Protein AF-A0A7J8N5L2-F1 (afdb_monomer_lite)

InterPro domains:
  IPR036638 Helix-loop-helix DNA-binding domain superfamily [G3DSA:4.10.280.10] (3-66)
  IPR036638 Helix-loop-helix DNA-binding domain superfamily [SSF47459] (7-61)
  IPR051358 Transcription factor AMS/ICE1/BHLH6-like [PTHR31945] (1-57)

Secondary structure (DSSP, 8-state):
---HHHHHHHHHHHHHHHHHHTT----SHHHHHHHHHHHHHHHHHHHHHHHHHHHHHHHHHHT-----

Sequence (68 aa):
MVSREHKRAGLHEKLQLLRSITNSHSMKKASIIVDASKYIEELKQKVERLNQDITAAQTSNNRNPLPM

Organism: NCBI:txid34289

Foldseek 3Di:
DDDPVNVVVVVVVVLVVLCVVLVNPDPDSVVSVVSSVVSVVVVVVVVVVVVVVVVVVVVVVVPDPDDD

Radius of gyration: 21.91 Å; chains: 1; bounding box: 33×26×72 Å

pLDDT: mean 88.33, std 11.87, range [53.69, 97.88]

Structure (mmCIF, N/CA/C/O backbone):
data_AF-A0A7J8N5L2-F1
#
_entry.id   AF-A0A7J8N5L2-F1
#
loop_
_atom_site.group_PDB
_atom_site.id
_atom_site.type_symbol
_atom_site.label_atom_id
_atom_site.label_alt_id
_atom_site.label_comp_id
_atom_site.label_asym_id
_atom_site.label_entity_id
_atom_site.label_seq_id
_atom_site.pdbx_PDB_ins_code
_atom_site.Cartn_x
_atom_site.Cartn_y
_atom_site.Cartn_z
_atom_site.occupancy
_atom_site.B_iso_or_equiv
_atom_site.auth_seq_id
_atom_site.auth_comp_id
_atom_site.auth_asym_id
_atom_site.auth_atom_id
_atom_site.pdbx_PDB_model_num
ATOM 1 N N . MET A 1 1 ? 13.442 16.250 -25.568 1.00 70.00 1 MET A N 1
ATOM 2 C CA . MET A 1 1 ? 12.351 15.252 -25.438 1.00 70.00 1 MET A CA 1
ATOM 3 C C . MET A 1 1 ? 12.857 14.077 -24.613 1.00 70.00 1 MET A C 1
ATOM 5 O O . MET A 1 1 ? 13.889 13.525 -24.965 1.00 70.00 1 MET A O 1
ATOM 9 N N . VAL A 1 2 ? 12.185 13.699 -23.520 1.00 71.81 2 VAL A N 1
ATOM 10 C CA . VAL A 1 2 ? 12.567 12.496 -22.750 1.00 71.81 2 VAL A CA 1
ATOM 11 C C . VAL A 1 2 ? 12.256 11.255 -23.584 1.00 71.81 2 VAL A C 1
ATOM 13 O O . VAL A 1 2 ? 11.118 11.076 -24.025 1.00 71.81 2 VAL A O 1
ATOM 16 N N . SER A 1 3 ? 13.264 10.410 -23.808 1.00 86.38 3 SER A N 1
ATOM 17 C CA . SER A 1 3 ? 13.108 9.196 -24.610 1.00 86.38 3 SER A CA 1
ATOM 18 C C . SER A 1 3 ? 12.187 8.179 -23.926 1.00 86.38 3 SER A C 1
ATOM 20 O O . SER A 1 3 ? 12.028 8.155 -22.701 1.00 86.38 3 SER A O 1
ATOM 22 N N . ARG A 1 4 ? 11.566 7.305 -24.723 1.00 87.25 4 ARG A N 1
ATOM 23 C CA . ARG A 1 4 ? 10.688 6.236 -24.223 1.00 87.25 4 ARG A CA 1
ATOM 24 C C . ARG A 1 4 ? 11.411 5.305 -23.241 1.00 87.25 4 ARG A C 1
ATOM 26 O O . ARG A 1 4 ? 10.788 4.843 -22.291 1.00 87.25 4 ARG A O 1
ATOM 33 N N . GLU A 1 5 ? 12.708 5.090 -23.435 1.00 87.56 5 GLU A N 1
ATOM 34 C CA . GLU A 1 5 ? 13.539 4.239 -22.579 1.00 87.56 5 GLU A CA 1
ATOM 35 C C . GLU A 1 5 ? 13.701 4.823 -21.171 1.00 87.56 5 GLU A C 1
ATOM 37 O O . GLU A 1 5 ? 13.494 4.128 -20.179 1.00 87.56 5 GLU A O 1
ATOM 42 N N . HIS A 1 6 ? 13.926 6.136 -21.071 1.00 89.19 6 HIS A N 1
ATOM 43 C CA . HIS A 1 6 ? 14.034 6.820 -19.778 1.00 89.19 6 HIS A CA 1
ATOM 44 C C . HIS A 1 6 ? 12.730 6.724 -18.974 1.00 89.19 6 HIS A C 1
ATOM 46 O O . HIS A 1 6 ? 12.750 6.532 -17.759 1.00 89.19 6 HIS A O 1
ATOM 52 N N . LYS A 1 7 ? 11.572 6.775 -19.649 1.00 90.19 7 LYS A N 1
ATOM 53 C CA . LYS A 1 7 ? 10.270 6.567 -18.991 1.00 90.19 7 LYS A CA 1
ATOM 54 C C . LYS A 1 7 ? 10.117 5.141 -18.447 1.00 90.19 7 LYS A C 1
ATOM 56 O O . LYS A 1 7 ? 9.507 4.957 -17.395 1.00 90.19 7 LYS A O 1
ATOM 61 N N . ARG A 1 8 ? 10.656 4.131 -19.142 1.00 91.06 8 ARG A N 1
ATOM 62 C CA . ARG A 1 8 ? 10.613 2.725 -18.694 1.00 91.06 8 ARG A CA 1
ATOM 63 C C . ARG A 1 8 ? 11.535 2.487 -17.502 1.00 91.06 8 ARG A C 1
ATOM 65 O O . ARG A 1 8 ? 11.108 1.813 -16.567 1.00 91.06 8 ARG A O 1
ATOM 72 N N . ALA A 1 9 ? 12.735 3.065 -17.520 1.00 91.31 9 ALA A N 1
ATOM 73 C CA . ALA A 1 9 ? 13.678 3.008 -16.406 1.00 91.31 9 ALA A CA 1
ATOM 74 C C . ALA A 1 9 ? 13.078 3.634 -15.136 1.00 91.31 9 ALA A C 1
ATOM 76 O O . ALA A 1 9 ? 12.953 2.952 -14.121 1.00 91.31 9 ALA A O 1
ATOM 77 N N . GLY A 1 10 ? 12.553 4.862 -15.230 1.00 94.06 10 GLY A N 1
ATOM 78 C CA . GLY A 1 10 ? 11.933 5.531 -14.082 1.00 94.06 10 GLY A CA 1
ATOM 79 C C . GLY A 1 10 ? 10.702 4.797 -13.530 1.00 94.06 10 GLY A C 1
ATOM 80 O O . GLY A 1 10 ? 10.460 4.792 -12.325 1.00 94.06 10 GLY A O 1
ATOM 81 N N . LEU A 1 11 ? 9.920 4.123 -14.383 1.00 93.38 11 LEU A N 1
ATO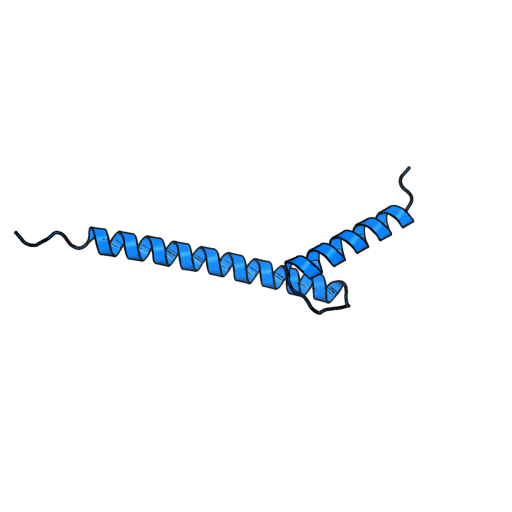M 82 C CA . LEU A 1 11 ? 8.825 3.265 -13.915 1.00 93.38 11 LEU A CA 1
ATOM 83 C C . LEU A 1 11 ? 9.344 2.034 -13.159 1.00 93.38 11 LEU A C 1
ATOM 85 O O . LEU A 1 11 ? 8.736 1.615 -12.175 1.00 93.38 11 LEU A O 1
ATOM 89 N N . HIS A 1 12 ? 10.439 1.432 -13.624 1.00 93.81 12 HIS A N 1
ATOM 90 C CA . HIS A 1 12 ? 11.035 0.279 -12.960 1.00 93.81 12 HIS A CA 1
ATOM 91 C C . HIS A 1 12 ? 11.552 0.644 -11.567 1.00 93.81 12 HIS A C 1
ATOM 93 O O . HIS A 1 12 ? 11.230 -0.055 -10.612 1.00 93.81 12 HIS A O 1
ATOM 99 N N . GLU A 1 13 ? 12.257 1.767 -11.437 1.00 94.94 13 GLU A N 1
ATOM 100 C CA . GLU A 1 13 ? 12.736 2.286 -10.150 1.00 94.94 13 GLU A CA 1
ATOM 101 C C . GLU A 1 13 ? 11.585 2.513 -9.167 1.00 94.94 13 GLU A C 1
ATOM 103 O O . GLU A 1 13 ? 11.621 2.021 -8.039 1.00 94.94 13 GLU A O 1
ATOM 108 N N . LYS A 1 14 ? 10.508 3.171 -9.616 1.00 95.44 14 LYS A N 1
ATOM 109 C CA . LYS A 1 14 ? 9.311 3.390 -8.790 1.00 95.44 14 LYS A CA 1
ATOM 110 C C . LYS A 1 14 ? 8.671 2.083 -8.326 1.00 95.44 14 LYS A C 1
ATOM 112 O O . LYS A 1 14 ? 8.219 2.003 -7.189 1.00 95.44 14 LYS A O 1
ATOM 117 N N . LEU A 1 15 ? 8.646 1.055 -9.175 1.00 94.69 15 LEU A N 1
ATOM 118 C CA . LEU A 1 15 ? 8.126 -0.262 -8.799 1.00 94.69 15 LEU A CA 1
ATOM 119 C C . LEU A 1 15 ? 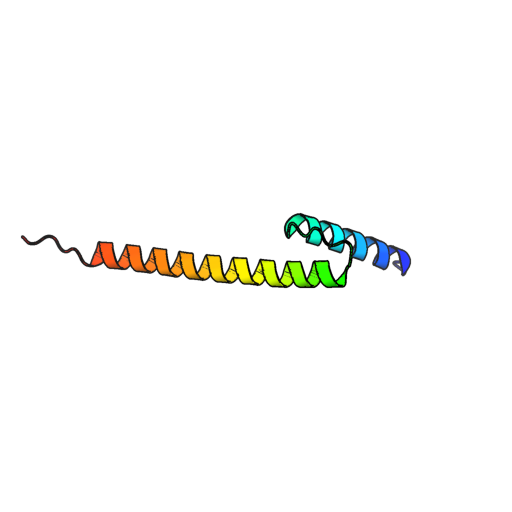9.023 -0.987 -7.789 1.00 94.69 15 LEU A C 1
ATOM 121 O O . LEU A 1 15 ? 8.497 -1.648 -6.898 1.00 94.69 15 LEU A O 1
ATOM 125 N N . GLN A 1 16 ? 10.349 -0.865 -7.897 1.00 94.31 16 GLN A N 1
ATOM 126 C CA . GLN A 1 16 ? 11.271 -1.439 -6.909 1.00 94.31 16 GLN A CA 1
ATOM 127 C C . GLN A 1 16 ? 11.129 -0.746 -5.551 1.00 94.31 16 GLN A C 1
ATOM 129 O O . GLN A 1 16 ? 11.085 -1.416 -4.520 1.00 94.31 16 GLN A O 1
ATOM 134 N N . LEU A 1 17 ? 10.989 0.583 -5.553 1.00 95.81 17 LEU A N 1
ATOM 135 C CA . LEU A 1 17 ? 10.722 1.348 -4.340 1.00 95.81 17 LEU A CA 1
ATOM 136 C C . LEU A 1 17 ? 9.398 0.922 -3.700 1.00 95.81 17 LEU A C 1
ATOM 138 O O . LEU A 1 17 ? 9.364 0.640 -2.505 1.00 95.81 17 LEU A O 1
ATOM 142 N N . LEU A 1 18 ? 8.331 0.815 -4.499 1.00 95.62 18 LEU A N 1
ATOM 143 C CA . LEU A 1 18 ? 7.031 0.347 -4.023 1.00 95.62 18 LEU A CA 1
ATOM 144 C C . LEU A 1 18 ? 7.144 -1.040 -3.382 1.00 95.62 18 LEU A C 1
ATOM 146 O O . LEU A 1 18 ? 6.685 -1.214 -2.261 1.00 95.62 18 LEU A O 1
ATOM 150 N N . ARG A 1 19 ? 7.826 -1.985 -4.045 1.00 94.62 19 ARG A N 1
ATOM 151 C CA . ARG A 1 19 ? 8.061 -3.340 -3.523 1.00 94.62 19 ARG A CA 1
ATOM 152 C C . ARG A 1 19 ? 8.752 -3.325 -2.158 1.00 94.62 19 ARG A C 1
ATOM 154 O O . ARG A 1 19 ? 8.355 -4.078 -1.274 1.00 94.62 19 ARG A O 1
ATOM 161 N N . SER A 1 20 ? 9.781 -2.489 -2.011 1.00 94.94 20 SER A N 1
ATOM 162 C CA . SER A 1 20 ? 10.540 -2.343 -0.765 1.00 94.94 20 SER A CA 1
ATOM 163 C C . SER A 1 20 ? 9.656 -1.819 0.368 1.00 94.94 20 SER A C 1
ATOM 165 O O . SER A 1 20 ? 9.587 -2.424 1.433 1.00 94.94 20 SER A O 1
ATOM 167 N N . ILE A 1 21 ? 8.901 -0.746 0.113 1.00 94.69 21 ILE A N 1
ATOM 168 C CA . ILE A 1 21 ? 8.024 -0.118 1.114 1.00 94.69 21 ILE A CA 1
ATOM 169 C C . ILE A 1 21 ? 6.903 -1.066 1.551 1.00 94.69 21 ILE A C 1
ATOM 171 O O . ILE A 1 21 ? 6.537 -1.095 2.723 1.00 94.69 21 ILE A O 1
ATOM 175 N N . THR A 1 22 ? 6.353 -1.844 0.620 1.00 94.25 22 THR A N 1
ATOM 176 C CA . THR A 1 22 ? 5.238 -2.758 0.897 1.00 94.25 22 THR A CA 1
ATOM 177 C C . THR A 1 22 ? 5.708 -4.137 1.360 1.00 94.25 22 THR A C 1
ATOM 179 O O . THR A 1 22 ? 4.882 -5.038 1.467 1.00 94.25 22 THR A O 1
ATOM 182 N N . ASN A 1 23 ? 7.016 -4.333 1.589 1.00 89.88 23 ASN A N 1
ATOM 183 C CA . ASN A 1 23 ? 7.639 -5.616 1.947 1.00 89.88 23 ASN A CA 1
ATOM 184 C C . ASN A 1 23 ? 7.195 -6.788 1.048 1.00 89.88 23 ASN A C 1
ATOM 186 O O . ASN A 1 23 ? 7.051 -7.930 1.492 1.00 89.88 23 ASN A O 1
ATOM 190 N N . SER A 1 24 ? 6.953 -6.508 -0.235 1.00 88.44 24 SER A N 1
ATOM 191 C CA . SER A 1 24 ? 6.520 -7.527 -1.187 1.00 88.44 24 SER A CA 1
ATOM 192 C C . SER A 1 24 ? 7.724 -8.342 -1.660 1.00 88.44 24 SER A C 1
ATOM 194 O O . SER A 1 24 ? 8.742 -7.805 -2.095 1.00 88.44 24 SER A O 1
ATOM 196 N N . HIS A 1 25 ? 7.595 -9.665 -1.631 1.00 90.75 25 HIS A N 1
ATOM 197 C CA . HIS A 1 25 ? 8.601 -10.585 -2.176 1.00 90.75 25 HIS A CA 1
ATOM 198 C C . HIS A 1 25 ? 8.347 -10.905 -3.657 1.00 90.75 25 HIS A C 1
ATOM 200 O O . HIS A 1 25 ? 9.041 -11.723 -4.262 1.00 90.75 25 HIS A O 1
ATOM 206 N N . SER A 1 26 ? 7.341 -10.272 -4.265 1.00 88.25 26 SER A N 1
ATOM 207 C CA . SER A 1 26 ? 6.966 -10.547 -5.641 1.00 88.25 26 SER A CA 1
ATOM 208 C C . SER A 1 26 ? 7.980 -9.992 -6.641 1.00 88.25 26 SER A C 1
ATOM 210 O O . SER A 1 26 ? 8.356 -8.820 -6.613 1.00 88.25 26 SER A O 1
ATOM 212 N N . MET A 1 27 ? 8.336 -10.815 -7.628 1.00 84.25 27 MET A N 1
ATOM 213 C CA . MET A 1 27 ? 9.121 -10.381 -8.789 1.00 84.25 27 MET A CA 1
ATOM 214 C C . MET A 1 27 ? 8.250 -9.889 -9.958 1.00 84.25 27 MET A C 1
ATOM 216 O O . MET A 1 27 ? 8.748 -9.245 -10.883 1.00 84.25 27 MET A O 1
ATOM 220 N N . LYS A 1 28 ? 6.938 -10.166 -9.938 1.00 93.38 28 LYS A N 1
ATOM 221 C CA . LYS A 1 28 ? 5.999 -9.756 -10.993 1.00 93.38 28 LYS A CA 1
ATOM 222 C C . LYS A 1 28 ? 5.431 -8.371 -10.692 1.00 93.38 28 LYS A C 1
ATOM 224 O O . LYS A 1 28 ? 4.883 -8.148 -9.616 1.00 93.38 28 LYS A O 1
ATOM 229 N N . LYS A 1 29 ? 5.471 -7.469 -11.681 1.00 92.88 29 LYS A N 1
ATOM 230 C CA . LYS A 1 29 ? 4.977 -6.081 -11.555 1.00 92.88 29 LYS A CA 1
ATOM 231 C C . LYS A 1 29 ? 3.517 -5.999 -11.102 1.00 92.88 29 LYS A C 1
ATOM 233 O O . LYS A 1 29 ? 3.208 -5.217 -10.216 1.00 92.88 29 LYS A O 1
ATOM 238 N N . ALA A 1 30 ? 2.641 -6.818 -11.687 1.00 94.25 30 ALA A N 1
ATOM 239 C CA . ALA A 1 30 ? 1.224 -6.845 -11.321 1.00 94.25 30 ALA A CA 1
ATOM 240 C C . ALA A 1 30 ? 1.026 -7.261 -9.857 1.00 94.25 30 ALA A C 1
ATOM 242 O O . ALA A 1 30 ? 0.310 -6.599 -9.119 1.00 94.25 30 ALA A O 1
ATOM 243 N N . SER A 1 31 ? 1.728 -8.304 -9.419 1.00 95.31 31 SER A N 1
ATOM 244 C CA . SER A 1 31 ? 1.674 -8.776 -8.037 1.00 95.31 31 SER A CA 1
ATOM 245 C C . SER A 1 31 ? 2.251 -7.755 -7.044 1.00 95.31 31 SER A C 1
ATOM 247 O O . SER A 1 31 ? 1.656 -7.570 -5.996 1.00 95.31 31 SER A O 1
ATOM 249 N N . ILE A 1 32 ? 3.314 -7.009 -7.393 1.00 95.00 32 ILE A N 1
ATOM 250 C CA . ILE A 1 32 ? 3.806 -5.884 -6.562 1.00 95.00 32 ILE A CA 1
ATOM 251 C C . ILE A 1 32 ? 2.699 -4.840 -6.349 1.00 95.00 32 ILE A C 1
ATOM 253 O O . ILE A 1 32 ? 2.537 -4.326 -5.248 1.00 95.00 32 ILE A O 1
ATOM 257 N N . ILE A 1 33 ? 1.929 -4.527 -7.396 1.00 95.50 33 ILE A N 1
ATOM 258 C CA . ILE A 1 33 ? 0.825 -3.561 -7.308 1.00 95.50 33 ILE A CA 1
ATOM 259 C C . ILE A 1 33 ? -0.308 -4.108 -6.432 1.00 95.50 33 ILE A C 1
ATOM 261 O O . ILE A 1 33 ? -0.821 -3.374 -5.597 1.00 95.50 33 ILE A O 1
ATOM 265 N N . VAL A 1 34 ? -0.673 -5.383 -6.588 1.00 96.38 34 VAL A N 1
ATOM 266 C CA . VAL A 1 34 ? -1.708 -6.028 -5.761 1.00 96.38 34 VAL A CA 1
ATOM 267 C C . VAL A 1 34 ? -1.306 -6.041 -4.285 1.00 96.38 34 VAL A C 1
ATOM 269 O O . VAL A 1 34 ? -2.101 -5.637 -3.437 1.00 96.38 34 VAL A O 1
ATOM 272 N N . ASP A 1 35 ? -0.067 -6.429 -3.982 1.00 95.81 35 ASP A N 1
ATOM 273 C CA . ASP A 1 35 ? 0.460 -6.426 -2.616 1.00 95.81 35 ASP A CA 1
ATOM 274 C C . ASP A 1 35 ? 0.448 -5.009 -2.029 1.00 95.81 35 ASP A C 1
ATOM 276 O O . ASP A 1 35 ? 0.049 -4.808 -0.883 1.00 95.81 35 ASP A O 1
ATOM 280 N N . ALA A 1 36 ? 0.811 -4.003 -2.831 1.00 96.56 36 ALA A N 1
ATOM 281 C CA . ALA A 1 36 ? 0.746 -2.606 -2.424 1.00 96.56 36 ALA A CA 1
ATOM 282 C C . ALA A 1 36 ? -0.686 -2.141 -2.128 1.00 96.56 36 ALA A C 1
ATOM 284 O O . ALA A 1 36 ? -0.917 -1.457 -1.131 1.00 96.56 36 ALA A O 1
ATOM 285 N N . SER A 1 37 ? -1.654 -2.510 -2.971 1.00 96.81 37 SER A N 1
ATOM 286 C CA . SER A 1 37 ? -3.067 -2.193 -2.750 1.00 96.81 37 SER A CA 1
ATOM 287 C C . SER A 1 37 ? -3.579 -2.807 -1.449 1.00 96.81 37 SER A C 1
ATOM 289 O O . SER A 1 37 ? -4.221 -2.108 -0.666 1.00 96.81 37 SER A O 1
ATOM 291 N N . LYS A 1 38 ? -3.227 -4.068 -1.183 1.00 96.38 38 LYS A N 1
ATOM 292 C CA . LYS A 1 38 ? -3.574 -4.755 0.064 1.00 96.38 38 LYS A CA 1
ATOM 293 C C . LYS A 1 38 ? -2.928 -4.090 1.281 1.00 96.38 38 LYS A C 1
ATOM 295 O O . LYS A 1 38 ? -3.603 -3.832 2.270 1.00 96.38 38 LYS A O 1
ATOM 300 N N . TYR A 1 39 ? -1.648 -3.737 1.193 1.00 97.12 39 TYR A N 1
ATOM 301 C CA . TYR A 1 39 ? -0.940 -3.056 2.278 1.00 97.12 39 TYR A CA 1
ATOM 302 C C . TYR A 1 39 ? -1.591 -1.714 2.650 1.00 97.12 39 TYR A C 1
ATOM 304 O O . TYR A 1 39 ? -1.746 -1.389 3.826 1.00 97.12 39 TYR A O 1
ATOM 312 N N . ILE A 1 40 ? -2.035 -0.939 1.654 1.00 97.06 40 ILE A N 1
ATOM 313 C CA . ILE A 1 40 ? -2.766 0.315 1.891 1.00 97.06 40 ILE A CA 1
ATOM 314 C C . ILE A 1 40 ? -4.095 0.054 2.614 1.00 97.06 40 ILE A C 1
ATOM 316 O O . ILE A 1 40 ? -4.462 0.817 3.508 1.00 97.06 40 ILE A O 1
ATOM 320 N N . GLU A 1 41 ? -4.824 -0.995 2.236 1.00 97.56 41 GLU A N 1
ATOM 321 C CA . GLU A 1 41 ? -6.077 -1.379 2.892 1.00 97.56 41 GLU A CA 1
ATOM 322 C C . GLU A 1 41 ? -5.854 -1.773 4.359 1.00 97.56 41 GLU A C 1
ATOM 324 O O . GLU A 1 41 ? -6.533 -1.254 5.246 1.00 97.56 41 GLU A O 1
ATOM 329 N N . GLU A 1 42 ? -4.845 -2.601 4.633 1.00 96.62 42 GLU A N 1
ATOM 330 C CA . GLU A 1 42 ? -4.471 -3.008 5.992 1.00 96.62 42 GLU A CA 1
ATOM 331 C C . GLU A 1 42 ? -4.107 -1.802 6.870 1.00 96.62 42 GLU A C 1
ATOM 333 O O . GLU A 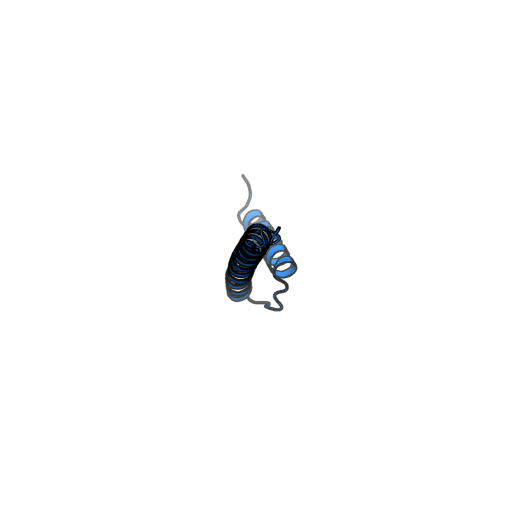1 42 ? -4.534 -1.709 8.026 1.00 96.62 42 GLU A O 1
ATOM 338 N N . LEU A 1 43 ? -3.364 -0.836 6.318 1.00 97.19 43 LEU A N 1
ATOM 339 C CA . LEU A 1 43 ? -3.029 0.403 7.018 1.00 97.19 43 LEU A CA 1
ATOM 340 C C . LEU A 1 43 ? -4.270 1.240 7.331 1.00 97.19 43 LEU A C 1
ATOM 342 O O . LEU A 1 43 ? -4.404 1.719 8.457 1.00 97.19 43 LEU A O 1
ATOM 346 N N . LYS A 1 44 ? -5.192 1.391 6.375 1.00 97.62 44 LYS A N 1
ATOM 347 C CA . LYS A 1 44 ? -6.450 2.121 6.596 1.00 97.62 44 LYS A CA 1
ATOM 348 C C . LYS A 1 44 ? -7.271 1.489 7.717 1.00 97.62 44 LYS A C 1
ATOM 350 O O . LYS A 1 44 ? -7.663 2.190 8.646 1.00 97.62 44 LYS A O 1
ATOM 355 N N . GLN A 1 45 ? -7.448 0.169 7.683 1.00 97.88 45 GLN A N 1
ATOM 356 C CA . GLN A 1 45 ? -8.166 -0.567 8.728 1.00 97.88 45 GLN A CA 1
ATOM 357 C C . GLN A 1 45 ? -7.479 -0.462 10.095 1.00 97.88 45 GLN A C 1
ATOM 359 O O . GLN A 1 45 ? -8.139 -0.437 11.134 1.00 97.88 45 GLN A O 1
ATOM 364 N N . LYS A 1 46 ? -6.142 -0.421 10.133 1.00 97.12 46 LYS A N 1
ATOM 365 C CA . LYS A 1 46 ? -5.398 -0.237 11.384 1.00 97.12 46 LYS A CA 1
ATOM 366 C C . LYS A 1 46 ? -5.617 1.158 11.971 1.00 97.12 46 LYS A C 1
ATOM 368 O O . LYS A 1 46 ? -5.829 1.263 13.174 1.00 97.12 46 LYS A O 1
ATOM 373 N N . VAL A 1 47 ? -5.597 2.204 11.144 1.00 97.50 47 VAL A N 1
ATOM 374 C CA . VAL A 1 47 ? -5.873 3.581 11.590 1.00 97.50 47 VAL A CA 1
ATOM 375 C C . VAL A 1 47 ? -7.300 3.710 12.114 1.00 97.50 47 VAL A C 1
ATOM 377 O O . VAL A 1 47 ? -7.502 4.293 13.174 1.00 97.50 47 VAL A O 1
ATOM 380 N N . GLU A 1 48 ?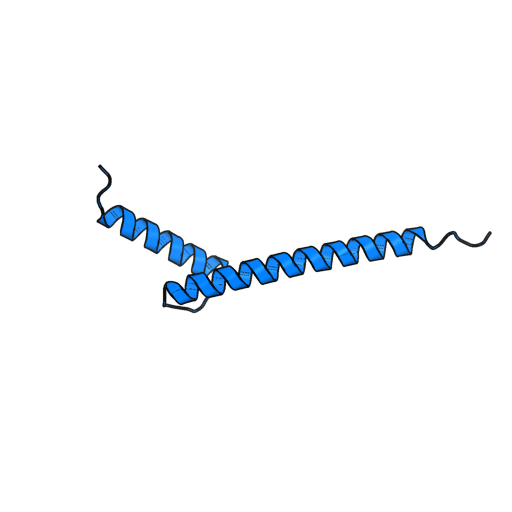 -8.278 3.131 11.417 1.00 97.19 48 GLU A N 1
ATOM 381 C CA . GLU A 1 48 ? -9.678 3.169 11.843 1.00 97.19 48 GLU A CA 1
ATOM 382 C C . GLU A 1 48 ? -9.884 2.503 13.208 1.00 97.19 48 GLU A C 1
ATOM 384 O O . GLU A 1 48 ? -10.459 3.121 14.105 1.00 97.19 48 GLU A O 1
ATOM 389 N N . ARG A 1 49 ? -9.345 1.292 13.401 1.00 96.19 49 ARG A N 1
ATOM 390 C CA . ARG A 1 49 ? -9.407 0.589 14.692 1.00 96.19 49 ARG A CA 1
ATOM 391 C C . ARG A 1 49 ? -8.753 1.383 15.816 1.00 96.19 49 ARG A C 1
ATOM 393 O O . ARG A 1 49 ? -9.363 1.572 16.859 1.00 96.19 49 ARG A O 1
ATOM 400 N N . LEU A 1 50 ? -7.552 1.917 15.585 1.00 96.44 50 LEU A N 1
ATOM 401 C CA . LEU A 1 50 ? -6.868 2.741 16.585 1.00 96.44 50 LEU A CA 1
ATOM 402 C C . LEU A 1 50 ? -7.683 3.986 16.954 1.00 96.44 50 LEU A C 1
ATOM 404 O O . LEU A 1 50 ? -7.742 4.357 18.121 1.00 96.44 50 LEU A O 1
ATOM 408 N N . ASN A 1 51 ? -8.338 4.620 15.983 1.00 95.69 51 ASN A N 1
ATOM 409 C CA . ASN A 1 51 ? -9.180 5.782 16.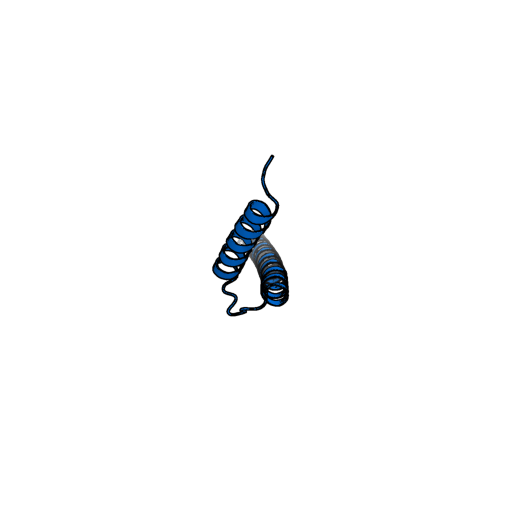245 1.00 95.69 51 ASN A CA 1
ATOM 410 C C . ASN A 1 51 ? -10.436 5.420 17.064 1.00 95.69 51 ASN A C 1
ATOM 412 O O . ASN A 1 51 ? -10.835 6.177 17.953 1.00 95.69 51 ASN A O 1
ATOM 416 N N . GLN A 1 52 ? -11.036 4.254 16.804 1.00 94.06 52 GLN A N 1
ATOM 417 C CA . GLN A 1 52 ? -12.147 3.722 17.600 1.00 94.06 52 GLN A CA 1
ATOM 418 C C . GLN A 1 52 ? -11.708 3.411 19.036 1.00 94.06 52 GLN A C 1
ATOM 420 O O . GLN A 1 52 ? -12.388 3.830 19.970 1.00 94.06 52 GLN A O 1
ATOM 425 N N . ASP A 1 53 ? -10.554 2.766 19.220 1.00 93.25 53 ASP A N 1
ATOM 426 C CA . ASP A 1 53 ? -10.001 2.438 20.540 1.00 93.25 53 ASP A CA 1
ATOM 427 C C . ASP A 1 53 ? -9.692 3.701 21.358 1.00 93.25 53 ASP A C 1
ATOM 429 O O . ASP A 1 53 ? -10.038 3.780 22.538 1.00 93.25 53 ASP A O 1
ATOM 433 N N . ILE A 1 54 ? -9.101 4.727 20.730 1.00 93.19 54 ILE A N 1
ATOM 434 C CA . ILE A 1 54 ? -8.857 6.032 21.366 1.00 93.19 54 ILE A CA 1
ATOM 435 C C . ILE A 1 54 ? -10.179 6.669 21.805 1.00 93.19 54 ILE A C 1
ATOM 437 O O . ILE A 1 54 ? -10.299 7.124 22.943 1.00 93.19 54 ILE A O 1
ATOM 441 N N . THR A 1 55 ? -11.187 6.668 20.930 1.00 90.75 55 THR A N 1
ATOM 442 C CA . THR A 1 55 ? -12.515 7.214 21.246 1.00 90.75 55 THR A CA 1
ATOM 443 C C . THR A 1 55 ? -13.166 6.445 22.399 1.00 90.75 55 THR A C 1
ATOM 445 O O . THR A 1 55 ? -13.685 7.048 23.339 1.00 90.75 55 THR A O 1
ATOM 448 N N . ALA A 1 56 ? -13.097 5.112 22.379 1.00 88.69 56 ALA A N 1
ATOM 449 C CA . ALA A 1 56 ? -13.630 4.261 23.435 1.00 88.69 56 ALA A CA 1
ATOM 450 C C . ALA A 1 56 ? -12.953 4.553 24.786 1.00 88.69 56 ALA A C 1
ATOM 452 O O . ALA A 1 56 ? -13.653 4.804 25.770 1.00 88.69 56 ALA A O 1
ATOM 453 N N . ALA A 1 57 ? -11.619 4.632 24.821 1.00 86.62 57 ALA A N 1
ATOM 454 C CA . ALA A 1 57 ? -10.851 4.965 26.023 1.00 86.62 57 ALA A CA 1
ATOM 455 C C . ALA A 1 57 ? -11.172 6.371 26.572 1.00 86.62 57 ALA A C 1
ATOM 457 O O . ALA A 1 57 ? -11.249 6.581 27.785 1.00 86.62 57 ALA A O 1
ATOM 458 N N . GLN A 1 58 ? -11.416 7.348 25.695 1.00 81.69 58 GLN A N 1
ATOM 459 C CA . GLN A 1 58 ? -11.857 8.683 26.108 1.00 81.69 58 GLN A CA 1
ATOM 460 C C . GLN A 1 58 ? -13.257 8.652 26.734 1.00 81.69 58 GLN A C 1
A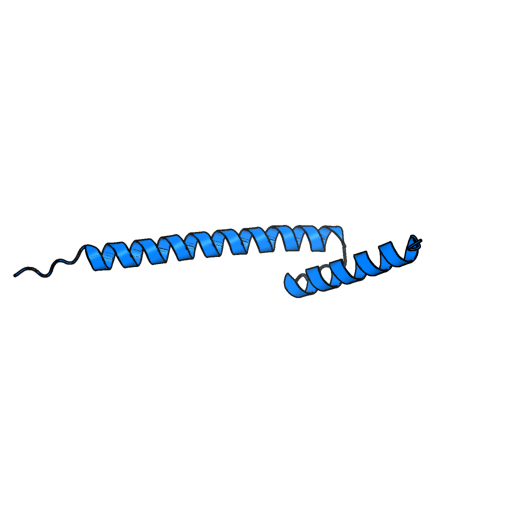TOM 462 O O . GLN A 1 58 ? -13.488 9.281 27.768 1.00 81.69 58 GLN A O 1
ATOM 467 N N . THR A 1 59 ? -14.192 7.892 26.157 1.00 75.56 59 THR A N 1
ATOM 468 C CA . THR A 1 59 ? -15.547 7.771 26.717 1.00 75.56 59 THR A CA 1
ATOM 469 C C . THR A 1 59 ? -15.581 7.028 28.051 1.00 75.56 59 THR A C 1
ATOM 471 O O . THR A 1 59 ? -16.388 7.393 28.904 1.00 75.56 59 THR A O 1
ATOM 474 N N . SER A 1 60 ? -14.708 6.038 28.279 1.00 73.56 60 SER A N 1
ATOM 475 C CA . SER A 1 60 ? -14.613 5.352 29.574 1.00 73.56 60 SER A CA 1
ATOM 476 C C . SER A 1 60 ? -14.075 6.269 30.670 1.00 73.56 60 SER A C 1
ATOM 478 O O . SER A 1 60 ? -14.626 6.277 31.768 1.00 73.56 60 SER A O 1
ATOM 480 N N . ASN A 1 61 ? -13.074 7.104 30.367 1.00 63.34 61 ASN A N 1
ATOM 481 C CA . ASN A 1 61 ? -12.563 8.089 31.326 1.00 63.34 61 ASN A CA 1
ATOM 482 C C . ASN A 1 61 ? -13.613 9.146 31.694 1.00 63.34 61 ASN A C 1
ATOM 484 O O . ASN A 1 61 ? -13.663 9.585 32.839 1.00 63.34 61 ASN A O 1
ATOM 488 N N . ASN A 1 62 ? -14.475 9.530 30.750 1.00 61.09 62 ASN A N 1
ATOM 489 C CA . ASN A 1 62 ? -15.504 10.546 30.981 1.00 61.09 62 ASN A CA 1
ATOM 490 C C . ASN A 1 62 ? -16.763 10.001 31.691 1.00 61.09 62 ASN A C 1
ATOM 492 O O . ASN A 1 62 ? -17.612 10.774 32.126 1.00 61.09 62 ASN A O 1
ATOM 496 N N . ARG A 1 63 ? -16.909 8.671 31.794 1.00 59.88 63 ARG A N 1
ATOM 497 C CA . ARG A 1 63 ? -18.059 7.987 32.417 1.00 59.88 63 ARG A CA 1
ATOM 498 C C . ARG A 1 63 ? -17.837 7.570 33.870 1.00 59.88 63 ARG A C 1
ATOM 500 O O . ARG A 1 63 ? -18.726 6.945 34.437 1.00 59.88 63 ARG A O 1
ATOM 507 N N . ASN A 1 64 ? -16.710 7.932 34.479 1.00 59.78 64 ASN A N 1
ATOM 508 C CA . ASN A 1 64 ? -16.483 7.728 35.907 1.00 59.78 64 ASN A CA 1
ATOM 509 C C . ASN A 1 64 ? -16.550 9.066 36.668 1.00 59.78 64 ASN A C 1
ATOM 511 O O . ASN A 1 64 ? -15.509 9.567 37.097 1.00 59.78 64 ASN A O 1
ATOM 515 N N . PRO A 1 65 ? -17.734 9.693 36.838 1.00 62.19 65 PRO A N 1
ATOM 516 C CA . PRO A 1 65 ? -17.882 10.659 37.909 1.00 62.19 65 PRO A CA 1
ATOM 517 C C . PRO A 1 65 ? -17.762 9.864 39.213 1.00 62.19 65 PRO A C 1
ATOM 519 O O . PRO A 1 65 ? -18.582 8.992 39.498 1.00 62.19 65 PRO A O 1
ATOM 522 N N . LEU A 1 66 ? -16.679 10.109 39.952 1.00 63.97 66 LEU A N 1
ATOM 523 C CA . LEU A 1 66 ? -16.486 9.588 41.303 1.00 63.97 66 LEU A CA 1
ATOM 524 C C . LEU A 1 66 ? -17.787 9.792 42.105 1.00 63.97 66 LEU A C 1
ATOM 526 O O . LEU A 1 66 ? -18.308 10.912 42.094 1.00 63.97 66 LEU A O 1
ATOM 530 N N . PRO A 1 67 ? -18.332 8.762 42.776 1.00 58.62 67 PRO A N 1
ATOM 531 C CA . PRO A 1 67 ? -19.411 8.993 43.721 1.00 58.62 67 PRO A CA 1
ATOM 532 C C . PRO A 1 67 ? -18.843 9.834 44.875 1.00 58.62 67 PRO A C 1
ATOM 534 O O . PRO A 1 67 ? -17.798 9.486 45.428 1.00 58.62 67 PRO A O 1
ATOM 537 N N . MET A 1 68 ? -19.493 10.968 45.157 1.00 53.69 68 MET A N 1
ATOM 538 C CA . MET A 1 68 ? -19.266 11.772 46.367 1.00 53.69 68 MET A CA 1
ATOM 539 C C . MET A 1 68 ? -19.594 10.963 47.619 1.00 53.69 68 MET A C 1
ATOM 541 O O . MET A 1 68 ? -20.616 10.238 47.584 1.00 53.69 68 MET A O 1
#